Protein AF-A0A939R278-F1 (afdb_monomer_lite)

Structure (mmCIF, N/CA/C/O backbone):
data_AF-A0A939R278-F1
#
_entry.id   AF-A0A939R278-F1
#
loop_
_atom_site.group_PDB
_atom_site.id
_atom_site.type_symbol
_atom_site.label_atom_id
_atom_site.label_alt_id
_atom_site.label_comp_id
_atom_site.label_asym_id
_atom_site.label_entity_id
_atom_site.label_seq_id
_atom_site.pdbx_PDB_ins_code
_atom_site.Cartn_x
_atom_site.Cartn_y
_atom_site.Cartn_z
_atom_site.occupancy
_atom_site.B_iso_or_equiv
_atom_site.auth_seq_id
_atom_site.auth_comp_id
_atom_site.auth_asym_id
_atom_site.auth_atom_id
_atom_site.pdbx_PDB_model_num
ATOM 1 N N . MET A 1 1 ? -9.826 -18.294 1.052 1.00 49.34 1 MET A N 1
ATOM 2 C CA . MET A 1 1 ? -9.417 -17.898 -0.315 1.00 49.34 1 MET A CA 1
ATOM 3 C C . MET A 1 1 ? -8.114 -17.103 -0.226 1.00 49.34 1 MET A C 1
ATOM 5 O O . MET A 1 1 ? -8.048 -16.206 0.603 1.00 49.34 1 MET A O 1
ATOM 9 N N . ARG A 1 2 ? -7.055 -17.441 -0.982 1.00 70.56 2 ARG A N 1
ATOM 10 C CA . ARG A 1 2 ? -5.820 -16.625 -1.039 1.00 70.56 2 ARG A CA 1
ATOM 11 C C . ARG A 1 2 ? -5.906 -15.708 -2.262 1.00 70.56 2 ARG A C 1
ATOM 13 O O . ARG A 1 2 ? -5.575 -16.158 -3.354 1.00 70.56 2 ARG A O 1
ATOM 20 N N . PHE A 1 3 ? -6.350 -14.461 -2.077 1.00 82.69 3 PHE A N 1
ATOM 21 C CA . PHE A 1 3 ? -6.513 -13.468 -3.158 1.00 82.69 3 PHE A CA 1
ATOM 22 C C . PHE A 1 3 ? -5.278 -13.376 -4.068 1.00 82.69 3 PHE A C 1
ATOM 24 O O . PHE A 1 3 ? -5.392 -13.378 -5.288 1.00 82.69 3 PHE A O 1
ATOM 31 N N . PHE A 1 4 ? -4.086 -13.420 -3.474 1.00 93.31 4 PHE A N 1
ATOM 32 C CA . PHE A 1 4 ? -2.814 -13.250 -4.179 1.00 93.31 4 PHE A CA 1
ATOM 33 C C . PHE A 1 4 ? -2.044 -14.561 -4.393 1.00 93.31 4 PHE A C 1
ATOM 35 O O . PHE A 1 4 ? -0.817 -14.568 -4.446 1.00 93.31 4 PHE A O 1
ATOM 42 N N . GLY A 1 5 ? -2.742 -15.697 -4.523 1.00 91.06 5 GLY A N 1
ATOM 43 C CA . GLY A 1 5 ? -2.107 -17.015 -4.696 1.00 91.06 5 GLY A CA 1
ATOM 44 C C . GLY A 1 5 ? -1.190 -17.130 -5.924 1.00 91.06 5 GLY A C 1
ATOM 45 O O . GLY A 1 5 ? -0.279 -17.958 -5.931 1.00 91.06 5 GLY A O 1
ATOM 46 N N . LYS A 1 6 ? -1.396 -16.277 -6.935 1.00 92.19 6 LYS A N 1
ATOM 47 C CA . LYS A 1 6 ? -0.576 -16.219 -8.153 1.00 92.19 6 LYS A CA 1
ATOM 48 C C . LYS A 1 6 ? 0.697 -15.383 -8.016 1.00 92.19 6 LYS A C 1
ATOM 50 O O . LYS A 1 6 ? 1.566 -15.530 -8.861 1.00 92.19 6 LYS A O 1
ATOM 55 N N . TYR A 1 7 ? 0.860 -14.593 -6.949 1.00 94.38 7 TYR A N 1
ATOM 56 C CA . TYR A 1 7 ? 1.980 -13.649 -6.804 1.00 94.38 7 TYR A CA 1
ATOM 57 C C . TYR A 1 7 ? 3.355 -14.281 -7.073 1.00 94.38 7 TYR A C 1
ATOM 59 O O . TYR A 1 7 ? 4.169 -13.706 -7.782 1.00 94.38 7 TYR A O 1
ATOM 67 N N . ARG A 1 8 ? 3.597 -15.514 -6.603 1.00 93.50 8 ARG A N 1
ATOM 68 C CA . ARG A 1 8 ? 4.877 -16.214 -6.834 1.00 93.50 8 ARG A CA 1
ATOM 69 C C . ARG A 1 8 ? 5.247 -16.384 -8.315 1.00 93.50 8 ARG A C 1
ATOM 71 O O . ARG A 1 8 ? 6.424 -16.492 -8.623 1.00 93.50 8 ARG A O 1
ATOM 78 N N . PHE A 1 9 ? 4.252 -16.443 -9.197 1.00 95.56 9 PHE A N 1
ATOM 79 C CA . PHE A 1 9 ? 4.417 -16.595 -10.644 1.00 95.56 9 PHE A CA 1
ATOM 80 C C . PHE A 1 9 ? 4.418 -15.252 -11.386 1.00 95.56 9 PHE A C 1
ATOM 82 O O . PHE A 1 9 ? 4.722 -15.203 -12.574 1.00 95.56 9 PHE A O 1
ATOM 89 N N . GLU A 1 10 ? 4.063 -14.175 -10.688 1.00 95.88 10 GLU A N 1
ATOM 90 C CA . GLU A 1 10 ? 3.908 -12.819 -11.224 1.00 95.88 10 GLU A CA 1
ATOM 91 C C . GLU A 1 10 ? 4.998 -11.865 -10.721 1.00 95.88 10 GLU A C 1
ATOM 93 O O . GLU A 1 10 ? 5.035 -10.700 -11.106 1.00 95.88 10 GLU A O 1
ATOM 98 N N . LYS A 1 11 ? 5.901 -12.372 -9.876 1.00 94.81 11 LYS A N 1
ATOM 99 C CA . LYS A 1 11 ? 6.999 -11.623 -9.272 1.00 94.81 11 LYS A CA 1
ATOM 100 C C . LYS A 1 11 ? 7.871 -10.960 -10.343 1.00 94.81 11 LYS A C 1
ATOM 102 O O . LYS A 1 11 ? 8.358 -11.643 -11.244 1.00 94.81 11 LYS A O 1
ATOM 107 N N . ASN A 1 12 ? 8.108 -9.660 -10.194 1.00 96.00 12 ASN A N 1
ATOM 108 C CA . ASN A 1 12 ? 8.889 -8.795 -11.081 1.00 96.00 12 ASN A CA 1
ATOM 109 C C . ASN A 1 12 ? 8.351 -8.692 -12.524 1.00 96.00 12 ASN A C 1
ATOM 111 O O . ASN A 1 12 ? 9.122 -8.406 -13.439 1.00 96.00 12 ASN A O 1
ATOM 115 N N . ARG A 1 13 ? 7.057 -8.959 -12.761 1.00 97.06 13 ARG A N 1
ATOM 116 C CA . ARG A 1 13 ? 6.444 -8.900 -14.111 1.00 97.06 13 ARG A CA 1
ATOM 117 C C . ARG A 1 13 ? 5.553 -7.681 -14.331 1.00 97.06 13 ARG A C 1
ATOM 119 O O . ARG A 1 1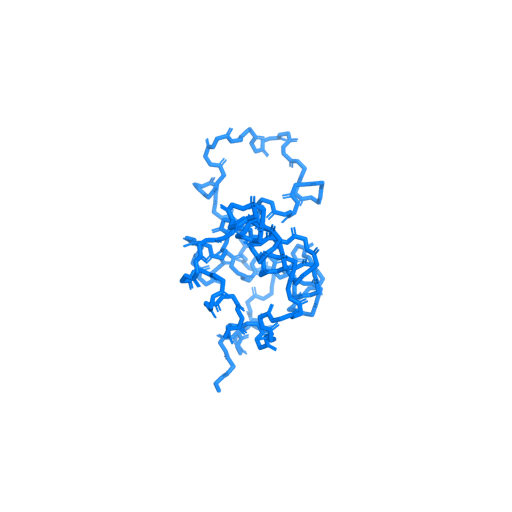3 ? 5.070 -7.482 -15.441 1.00 97.06 13 ARG A O 1
ATOM 126 N N . HIS A 1 14 ? 5.311 -6.903 -13.281 1.00 97.62 14 HIS A N 1
ATOM 127 C CA . HIS A 1 14 ? 4.355 -5.803 -13.285 1.00 97.62 14 HIS A CA 1
ATOM 128 C C . HIS A 1 14 ? 5.007 -4.525 -12.775 1.00 97.62 14 HIS A C 1
ATOM 130 O O . HIS A 1 14 ? 5.928 -4.560 -11.962 1.00 97.62 14 HIS A O 1
ATOM 136 N N . HIS A 1 15 ? 4.467 -3.399 -13.221 1.00 97.12 15 HIS A N 1
ATOM 137 C CA . HIS A 1 15 ? 4.787 -2.073 -12.711 1.00 97.12 15 HIS A CA 1
ATOM 138 C C . HIS A 1 15 ? 3.501 -1.416 -12.216 1.00 97.12 15 HIS A C 1
ATOM 140 O O . HIS A 1 15 ? 2.411 -1.773 -12.667 1.00 97.12 15 HIS A O 1
ATOM 146 N N . ILE A 1 16 ? 3.634 -0.465 -11.291 1.00 98.00 16 ILE A N 1
ATOM 147 C CA . ILE A 1 16 ? 2.507 0.368 -10.872 1.00 98.00 16 ILE A CA 1
ATOM 148 C C . ILE A 1 16 ? 2.021 1.144 -12.092 1.00 98.00 16 ILE A C 1
ATOM 150 O O . ILE A 1 16 ? 2.816 1.821 -12.746 1.00 98.00 16 ILE A O 1
ATOM 154 N N . ASN A 1 17 ? 0.731 1.040 -12.405 1.00 97.94 17 ASN A N 1
ATOM 155 C CA . ASN A 1 17 ? 0.121 1.812 -13.471 1.00 97.94 17 ASN A CA 1
ATOM 156 C C . ASN A 1 17 ? 0.266 3.316 -13.162 1.00 97.94 17 ASN A C 1
ATOM 158 O O . ASN A 1 17 ? -0.280 3.769 -12.150 1.00 97.94 17 ASN A O 1
ATOM 162 N N . PRO A 1 18 ? 0.934 4.100 -14.032 1.00 97.06 18 PRO A N 1
ATOM 163 C CA . PRO A 1 18 ? 1.120 5.539 -13.849 1.00 97.06 18 PRO A CA 1
ATOM 164 C C . PRO A 1 18 ? -0.167 6.314 -13.559 1.00 97.06 18 PRO A C 1
ATOM 166 O O . PRO A 1 18 ? -0.154 7.269 -12.792 1.00 97.06 18 PRO A O 1
ATOM 169 N N . ALA A 1 19 ? -1.301 5.873 -14.115 1.00 97.50 19 ALA A N 1
ATOM 170 C CA . ALA A 1 19 ? -2.592 6.525 -13.913 1.00 97.50 19 ALA A CA 1
ATOM 171 C C . ALA A 1 19 ? -3.079 6.494 -12.451 1.00 97.50 19 ALA A C 1
ATOM 173 O O . ALA A 1 19 ? -3.948 7.282 -12.085 1.00 97.50 19 ALA A O 1
ATOM 174 N N . LEU A 1 20 ? -2.531 5.612 -11.604 1.00 97.94 20 LEU A N 1
ATOM 175 C CA . LEU A 1 20 ? -2.810 5.607 -10.163 1.00 97.94 20 LEU A CA 1
ATOM 176 C C . LEU A 1 20 ? -2.212 6.816 -9.431 1.00 97.94 20 LEU A C 1
ATOM 178 O O . LEU A 1 20 ? -2.617 7.103 -8.308 1.00 97.94 20 LEU A O 1
ATOM 182 N N . LEU A 1 21 ? -1.243 7.483 -10.053 1.00 97.25 21 LEU A N 1
ATOM 183 C CA . LEU A 1 21 ? -0.449 8.578 -9.506 1.00 97.25 21 LEU A CA 1
ATOM 184 C C . LEU A 1 21 ? -0.442 9.755 -10.494 1.00 97.25 21 LEU A C 1
ATOM 186 O O . LEU A 1 21 ? 0.582 10.405 -10.675 1.00 97.25 21 LEU A O 1
ATOM 190 N N . TRP A 1 22 ? -1.566 9.990 -11.179 1.00 95.94 22 TRP A N 1
ATOM 191 C CA . TRP A 1 22 ? -1.684 10.968 -12.269 1.00 95.94 22 TRP A CA 1
ATOM 192 C C . TRP A 1 22 ? -1.336 12.403 -11.846 1.00 95.94 22 TRP A C 1
ATOM 194 O O . TRP A 1 22 ? -1.011 13.228 -12.695 1.00 95.94 22 TRP A O 1
ATOM 204 N N . GLU A 1 23 ? -1.405 12.699 -10.548 1.00 96.06 23 GLU A N 1
ATOM 205 C CA . GLU A 1 23 ? -1.041 13.986 -9.964 1.00 96.06 23 GLU A CA 1
ATOM 206 C C . GLU A 1 23 ? 0.467 14.154 -9.672 1.00 96.06 23 GLU A C 1
ATOM 208 O O . GLU A 1 23 ? 0.882 15.229 -9.239 1.00 96.06 23 GLU A O 1
ATOM 213 N N . TYR A 1 24 ? 1.289 13.122 -9.897 1.00 96.31 24 TYR A N 1
ATOM 214 C CA . TYR A 1 24 ? 2.722 13.120 -9.592 1.00 96.31 24 TYR A CA 1
ATOM 215 C C . TYR A 1 24 ? 3.595 13.079 -10.851 1.00 96.31 24 TYR A C 1
ATOM 217 O O . TYR A 1 24 ? 3.296 12.378 -11.817 1.00 96.31 24 TYR A O 1
ATOM 225 N N . ASP A 1 25 ? 4.735 13.771 -10.799 1.00 96.31 25 ASP A N 1
ATOM 226 C CA . ASP A 1 25 ? 5.816 13.592 -11.769 1.00 96.31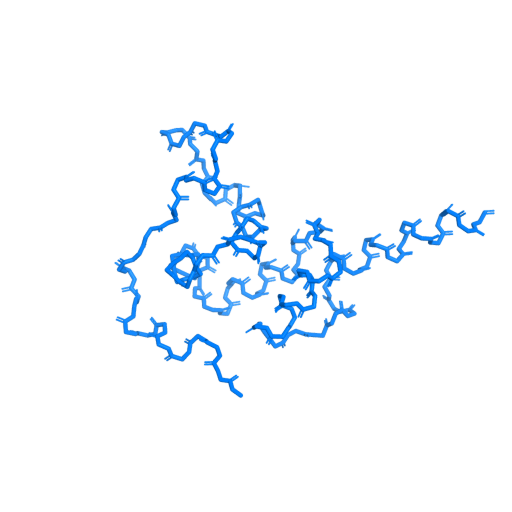 25 ASP A CA 1
ATOM 227 C C . ASP A 1 25 ? 6.586 12.300 -11.463 1.00 96.31 25 ASP A C 1
ATOM 229 O O . ASP A 1 25 ? 7.361 12.228 -10.508 1.00 96.31 25 ASP A O 1
ATOM 233 N N . LEU A 1 26 ? 6.361 11.266 -12.275 1.00 95.25 26 LEU A N 1
ATOM 234 C CA . LEU A 1 26 ? 6.951 9.944 -12.072 1.00 95.25 26 LEU A CA 1
ATOM 235 C C . LEU A 1 26 ? 8.428 9.848 -12.461 1.00 95.25 26 LEU A C 1
ATOM 237 O O . LEU A 1 26 ? 9.062 8.858 -12.098 1.00 95.25 26 LEU A O 1
ATOM 241 N N . GLU A 1 27 ? 8.992 10.846 -13.148 1.00 95.31 27 GLU A N 1
ATOM 242 C CA . GLU A 1 27 ? 10.433 10.8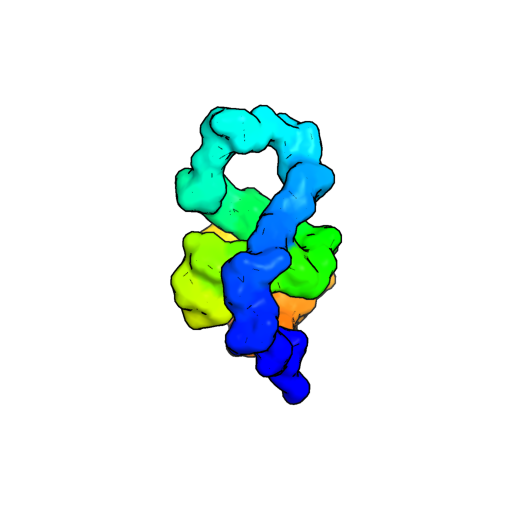72 -13.432 1.00 95.31 27 GLU A CA 1
ATOM 243 C C . GLU A 1 27 ? 11.245 11.114 -12.154 1.00 95.31 27 GLU A C 1
ATOM 245 O O . GLU A 1 27 ? 12.335 10.565 -11.986 1.00 95.31 27 GLU A O 1
ATOM 250 N N . THR A 1 28 ? 10.686 11.895 -11.227 1.00 95.94 28 THR A N 1
ATOM 251 C CA . THR A 1 28 ? 11.323 12.271 -9.958 1.00 95.94 28 THR A CA 1
ATOM 252 C C . THR A 1 28 ? 10.663 11.634 -8.729 1.00 95.94 28 THR A C 1
ATOM 254 O O . THR A 1 28 ? 11.108 11.847 -7.599 1.00 95.94 28 THR A O 1
ATOM 257 N N . PHE A 1 29 ? 9.622 10.818 -8.924 1.00 97.06 29 PHE A N 1
ATOM 258 C CA . PHE A 1 29 ? 8.845 10.224 -7.839 1.00 97.06 29 PHE A CA 1
ATOM 259 C C . PHE A 1 29 ? 9.618 9.147 -7.066 1.00 97.06 29 PHE A C 1
ATOM 261 O O . PHE A 1 29 ? 9.962 8.083 -7.586 1.00 97.06 29 PHE A O 1
ATOM 268 N N . ASP A 1 30 ? 9.805 9.374 -5.766 1.00 97.69 30 ASP A N 1
ATOM 269 C CA . ASP A 1 30 ? 10.366 8.376 -4.860 1.00 97.69 30 ASP A CA 1
ATOM 270 C C . ASP A 1 30 ? 9.268 7.431 -4.342 1.00 97.69 30 ASP A C 1
ATOM 272 O O . ASP A 1 30 ? 8.517 7.741 -3.409 1.00 97.69 30 ASP A O 1
ATOM 276 N N . PHE A 1 31 ? 9.207 6.235 -4.932 1.00 97.25 31 PHE A N 1
ATOM 277 C CA . PHE A 1 31 ? 8.267 5.176 -4.553 1.00 97.25 31 PHE A CA 1
ATOM 278 C C . PHE A 1 31 ? 8.452 4.658 -3.119 1.00 97.25 31 PHE A C 1
ATOM 280 O O . PHE A 1 31 ? 7.504 4.102 -2.557 1.00 97.25 31 PHE A O 1
ATOM 287 N N . GLN A 1 32 ? 9.637 4.792 -2.519 1.00 97.31 32 GLN A N 1
ATOM 288 C CA . GLN A 1 32 ? 9.880 4.356 -1.142 1.00 97.31 32 GLN A CA 1
ATOM 289 C C . GLN A 1 32 ? 9.452 5.429 -0.145 1.00 97.31 32 GLN A C 1
ATOM 291 O O . GLN A 1 32 ? 8.714 5.117 0.795 1.00 97.31 32 GLN A O 1
ATOM 296 N N . ALA A 1 33 ? 9.843 6.685 -0.376 1.00 96.94 33 ALA A N 1
ATOM 297 C CA . ALA A 1 33 ? 9.408 7.810 0.452 1.00 96.94 33 ALA A CA 1
ATOM 298 C C . ALA A 1 33 ? 7.882 8.002 0.392 1.00 96.94 33 ALA A C 1
ATOM 300 O O . ALA A 1 33 ? 7.247 8.302 1.403 1.00 96.94 33 ALA A O 1
ATOM 301 N N . SER A 1 34 ? 7.281 7.735 -0.770 1.00 96.88 34 SER A N 1
ATOM 302 C CA . SER A 1 34 ? 5.846 7.906 -1.025 1.00 96.88 34 SER A CA 1
ATOM 303 C C . SER A 1 34 ? 5.043 6.604 -0.909 1.00 96.88 34 SER A C 1
ATOM 305 O O . SER A 1 34 ? 3.921 6.506 -1.402 1.00 96.88 34 SER A O 1
ATOM 307 N N . ARG A 1 35 ? 5.568 5.567 -0.243 1.00 97.38 35 ARG A N 1
ATOM 308 C CA . ARG A 1 35 ? 4.923 4.238 -0.222 1.00 97.38 35 ARG A CA 1
ATOM 309 C C . ARG A 1 35 ? 3.497 4.214 0.331 1.00 97.38 35 ARG A C 1
ATOM 311 O O . ARG A 1 35 ? 2.704 3.378 -0.097 1.00 97.38 35 ARG A O 1
ATOM 318 N N . ARG A 1 36 ? 3.155 5.126 1.251 1.00 97.94 36 ARG A N 1
ATOM 319 C CA . ARG A 1 36 ? 1.793 5.242 1.800 1.00 97.94 36 ARG A CA 1
ATOM 320 C C . ARG A 1 36 ? 0.784 5.578 0.703 1.00 97.94 36 ARG A C 1
ATOM 322 O O . ARG A 1 36 ? -0.206 4.864 0.578 1.00 97.94 36 ARG A O 1
ATOM 329 N N . ILE A 1 37 ? 1.055 6.607 -0.108 1.00 97.69 37 ILE A N 1
ATOM 330 C CA . ILE A 1 37 ? 0.135 7.013 -1.181 1.00 97.69 37 ILE A CA 1
ATOM 331 C C . ILE A 1 37 ? 0.044 5.932 -2.258 1.00 97.69 37 ILE A C 1
ATOM 333 O O . ILE A 1 37 ? -1.052 5.606 -2.705 1.00 97.69 37 ILE A O 1
ATOM 337 N N . VAL A 1 38 ? 1.164 5.287 -2.606 1.00 98.19 38 VAL A N 1
ATOM 338 C CA . VAL A 1 38 ? 1.156 4.157 -3.549 1.00 98.19 38 VAL A CA 1
ATOM 339 C C . VAL A 1 38 ? 0.249 3.038 -3.031 1.00 98.19 38 VAL A C 1
ATOM 341 O O . VAL A 1 38 ? -0.593 2.534 -3.772 1.00 98.19 38 VAL A O 1
ATOM 344 N N . ALA A 1 39 ? 0.370 2.674 -1.752 1.00 98.38 39 ALA A N 1
ATOM 345 C CA . ALA A 1 39 ? -0.475 1.652 -1.144 1.00 98.38 39 ALA A CA 1
ATOM 346 C C . ALA A 1 39 ? -1.958 2.047 -1.139 1.00 98.38 39 ALA A C 1
ATOM 348 O O . ALA A 1 39 ? -2.793 1.236 -1.533 1.00 98.38 39 ALA A O 1
ATOM 349 N N . GLU A 1 40 ? -2.284 3.279 -0.741 1.00 98.31 40 GLU A N 1
ATOM 350 C CA . GLU A 1 40 ? -3.657 3.802 -0.748 1.00 98.31 40 GLU A CA 1
ATOM 351 C C . GLU A 1 40 ? -4.274 3.718 -2.150 1.00 98.31 40 GLU A C 1
ATOM 353 O O . GLU A 1 40 ? -5.356 3.153 -2.305 1.00 98.31 40 GLU A O 1
ATOM 358 N N . ARG A 1 41 ? -3.553 4.154 -3.190 1.00 98.19 41 ARG A N 1
ATOM 359 C CA . ARG A 1 41 ? -4.030 4.103 -4.582 1.00 98.19 41 ARG A CA 1
ATOM 360 C C . ARG A 1 41 ? -4.227 2.676 -5.088 1.00 98.19 41 ARG A C 1
ATOM 362 O O . ARG A 1 41 ? -5.261 2.372 -5.683 1.00 98.19 41 ARG A O 1
ATOM 369 N N . VAL A 1 42 ? -3.283 1.777 -4.806 1.00 98.44 42 VAL A N 1
ATOM 370 C CA . VAL A 1 42 ? -3.397 0.352 -5.166 1.00 98.44 42 VAL A CA 1
ATOM 371 C C . VAL A 1 42 ? -4.609 -0.295 -4.494 1.00 98.44 42 VAL A C 1
ATOM 373 O O . VAL A 1 42 ? -5.321 -1.076 -5.126 1.00 98.44 42 VAL A O 1
ATOM 376 N N . ILE A 1 43 ? -4.871 0.043 -3.231 1.00 98.25 43 ILE A N 1
ATOM 377 C CA . ILE A 1 43 ? -6.009 -0.492 -2.479 1.00 98.25 43 ILE A CA 1
ATOM 378 C C . ILE A 1 43 ? -7.337 0.056 -3.009 1.00 98.25 43 ILE A C 1
ATOM 380 O O . ILE A 1 43 ? -8.279 -0.718 -3.165 1.00 98.25 43 ILE A O 1
ATOM 384 N N . GLN A 1 44 ? -7.405 1.361 -3.281 1.00 97.75 44 GLN A N 1
ATOM 385 C CA . GLN A 1 44 ? -8.630 2.047 -3.698 1.00 97.75 44 GLN A CA 1
ATOM 386 C C . GLN A 1 44 ? -9.058 1.678 -5.124 1.00 97.75 44 GLN A C 1
ATOM 388 O O . GLN A 1 44 ? -10.242 1.463 -5.378 1.00 97.75 44 GLN A O 1
ATOM 393 N N . ILE A 1 45 ? -8.108 1.648 -6.065 1.00 97.31 45 ILE A N 1
ATOM 394 C CA . ILE A 1 45 ? -8.411 1.604 -7.507 1.00 97.31 45 ILE A CA 1
ATOM 395 C C . ILE A 1 45 ? -7.442 0.730 -8.325 1.00 97.31 45 ILE A C 1
ATOM 397 O O . ILE A 1 45 ? -7.559 0.657 -9.550 1.00 97.31 45 ILE A O 1
ATOM 401 N N . GLY A 1 46 ? -6.491 0.050 -7.680 1.00 97.62 46 GLY A N 1
ATOM 402 C CA . GLY A 1 46 ? -5.498 -0.782 -8.359 1.00 97.62 46 GLY A CA 1
ATOM 403 C C . GLY A 1 46 ? -6.067 -2.080 -8.937 1.00 97.62 46 GLY A C 1
ATOM 404 O O . GLY A 1 46 ? -6.952 -2.725 -8.368 1.00 97.62 46 GLY A O 1
ATOM 405 N N . ARG A 1 47 ? -5.501 -2.514 -10.066 1.00 97.00 47 ARG A N 1
ATOM 406 C CA . ARG A 1 47 ? -5.723 -3.848 -10.639 1.00 97.00 47 ARG A CA 1
ATOM 407 C C . ARG A 1 47 ? -4.798 -4.862 -9.977 1.00 97.00 47 ARG A C 1
ATOM 409 O O . ARG A 1 47 ? -3.843 -4.521 -9.287 1.00 97.00 47 ARG A O 1
ATOM 416 N N . LEU A 1 48 ? -5.033 -6.145 -10.240 1.00 96.44 48 LEU A N 1
ATOM 417 C CA . LEU A 1 48 ? -4.222 -7.221 -9.665 1.00 96.44 48 LEU A CA 1
ATOM 418 C C . LEU A 1 48 ? -2.718 -7.097 -10.002 1.00 96.44 48 LEU A C 1
ATOM 420 O O . LEU A 1 48 ? -1.883 -7.440 -9.170 1.00 96.44 48 LEU A O 1
ATOM 424 N N . SER A 1 49 ? -2.376 -6.569 -11.181 1.00 97.62 49 SER A N 1
ATOM 425 C CA . SER A 1 49 ? -0.995 -6.252 -11.574 1.00 97.62 49 SER A CA 1
ATOM 426 C C . SER A 1 49 ? -0.354 -5.199 -10.668 1.00 97.62 49 SER A C 1
ATOM 428 O O . SER A 1 49 ? 0.792 -5.367 -10.261 1.00 97.62 49 SER A O 1
ATOM 430 N N . ASP A 1 50 ? -1.101 -4.158 -10.291 1.00 98.50 50 ASP A N 1
ATOM 431 C CA . ASP A 1 50 ? -0.618 -3.089 -9.409 1.00 98.50 50 ASP A CA 1
ATOM 432 C C . ASP A 1 50 ? -0.351 -3.620 -7.997 1.00 98.50 50 ASP A C 1
ATOM 434 O O . ASP A 1 50 ? 0.648 -3.275 -7.371 1.00 98.50 50 ASP A O 1
ATOM 438 N N . TRP A 1 51 ? -1.196 -4.538 -7.519 1.00 98.19 51 TRP A N 1
ATOM 439 C CA . TRP A 1 51 ? -0.961 -5.252 -6.264 1.00 98.19 51 TRP A CA 1
ATOM 440 C C . TRP A 1 51 ? 0.328 -6.077 -6.300 1.00 98.19 51 TRP A C 1
ATOM 442 O O . TRP A 1 51 ? 1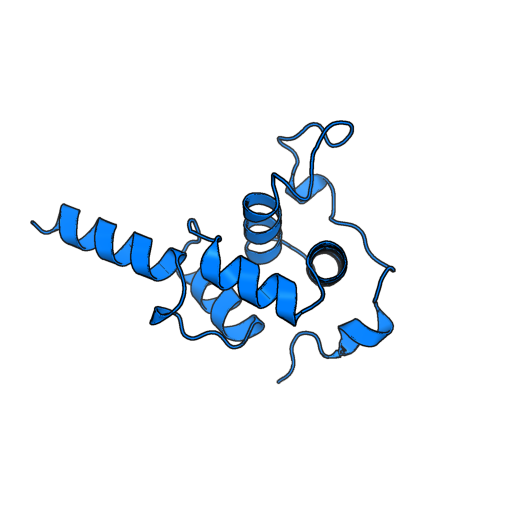.098 -6.048 -5.341 1.00 98.19 51 TRP A O 1
ATOM 452 N N . PHE A 1 52 ? 0.593 -6.797 -7.394 1.00 98.25 52 PHE A N 1
ATOM 453 C CA . PHE A 1 52 ? 1.835 -7.560 -7.535 1.00 98.25 52 PHE A CA 1
ATOM 454 C C . PHE A 1 52 ? 3.064 -6.654 -7.608 1.00 98.25 52 PHE A C 1
ATOM 456 O O . PHE A 1 52 ? 4.027 -6.908 -6.888 1.00 98.25 52 PHE A O 1
ATOM 463 N N . ALA A 1 53 ? 2.994 -5.561 -8.370 1.00 98.38 53 ALA A N 1
ATOM 464 C CA . ALA A 1 53 ? 4.058 -4.564 -8.421 1.00 98.38 53 ALA A CA 1
ATOM 465 C C . ALA A 1 53 ? 4.326 -3.942 -7.038 1.00 98.38 53 ALA A C 1
ATOM 467 O O . ALA A 1 53 ? 5.475 -3.820 -6.617 1.00 98.38 53 ALA A O 1
ATOM 468 N N . ALA A 1 54 ? 3.277 -3.614 -6.279 1.00 98.44 54 ALA A N 1
ATOM 469 C CA . ALA A 1 54 ? 3.422 -3.089 -4.924 1.00 98.44 54 ALA A CA 1
ATOM 470 C C . ALA A 1 54 ? 4.043 -4.117 -3.964 1.00 98.44 54 ALA A C 1
ATOM 472 O O . ALA A 1 54 ? 4.844 -3.764 -3.098 1.00 98.44 54 ALA A O 1
ATOM 473 N N . PHE A 1 55 ? 3.719 -5.403 -4.111 1.00 98.38 55 PHE A N 1
ATOM 474 C CA . PHE A 1 55 ? 4.395 -6.448 -3.344 1.00 98.38 55 PHE A CA 1
ATOM 475 C C . PHE A 1 55 ? 5.881 -6.523 -3.684 1.00 98.38 55 PHE A C 1
ATOM 477 O O . PHE A 1 55 ? 6.689 -6.630 -2.764 1.00 98.38 55 PHE A O 1
ATOM 484 N N . ASP A 1 56 ? 6.254 -6.423 -4.957 1.00 98.19 56 ASP A N 1
ATOM 485 C CA . ASP A 1 56 ? 7.662 -6.419 -5.357 1.00 98.19 56 ASP A CA 1
ATOM 486 C C . ASP A 1 56 ? 8.412 -5.214 -4.760 1.00 98.19 56 ASP A C 1
ATOM 488 O O . ASP A 1 56 ? 9.494 -5.384 -4.195 1.00 98.19 56 ASP A O 1
ATOM 492 N N . LEU A 1 57 ? 7.797 -4.025 -4.774 1.00 97.94 57 LEU A N 1
ATOM 493 C CA . LEU A 1 57 ? 8.377 -2.791 -4.229 1.00 97.94 57 LEU A CA 1
ATOM 494 C C . LEU A 1 57 ? 8.572 -2.811 -2.707 1.00 97.94 57 LEU A C 1
ATOM 496 O O . LEU A 1 57 ? 9.509 -2.193 -2.196 1.00 97.94 57 LEU A O 1
ATOM 500 N N . TYR A 1 58 ? 7.686 -3.486 -1.971 1.00 98.12 58 TYR A N 1
ATOM 501 C CA . TYR A 1 58 ? 7.571 -3.314 -0.519 1.00 98.12 58 TYR A CA 1
ATOM 502 C C . TYR A 1 58 ? 7.806 -4.601 0.278 1.00 98.12 58 TYR A C 1
ATOM 504 O O . TYR A 1 58 ? 7.230 -4.788 1.348 1.00 98.12 58 TYR A O 1
ATOM 512 N N . GLY A 1 59 ? 8.682 -5.490 -0.201 1.00 96.38 59 GLY A N 1
ATOM 513 C CA . GLY A 1 59 ? 9.136 -6.656 0.574 1.00 96.38 59 GLY A CA 1
ATOM 514 C C . GLY A 1 59 ? 8.167 -7.844 0.544 1.00 96.38 59 GLY A C 1
ATOM 515 O O . GLY A 1 59 ? 7.985 -8.557 1.537 1.00 96.38 59 GLY A O 1
ATOM 516 N N . GLY A 1 60 ? 7.524 -8.055 -0.601 1.00 97.50 60 GLY A N 1
ATOM 517 C CA . GLY A 1 60 ? 6.520 -9.083 -0.839 1.00 97.50 60 GLY A CA 1
ATOM 518 C C . GLY A 1 60 ? 5.202 -8.831 -0.111 1.00 97.50 60 GLY A C 1
ATOM 519 O O . GLY A 1 60 ? 4.991 -7.803 0.528 1.00 97.50 60 GLY A O 1
ATOM 520 N N . ILE A 1 61 ? 4.315 -9.831 -0.147 1.00 97.12 61 ILE A N 1
ATOM 521 C CA . ILE A 1 61 ? 3.006 -9.770 0.528 1.00 97.12 61 ILE A CA 1
ATOM 522 C C . ILE A 1 61 ? 3.163 -9.434 2.018 1.00 97.12 61 ILE A C 1
ATOM 524 O O . ILE A 1 61 ? 2.369 -8.677 2.566 1.00 97.12 61 ILE A O 1
ATOM 528 N N . SER A 1 62 ? 4.178 -9.994 2.686 1.00 97.00 62 SER A N 1
ATOM 529 C CA . SER A 1 62 ? 4.410 -9.764 4.118 1.00 97.00 62 SER A CA 1
ATOM 530 C C . SER A 1 62 ? 4.817 -8.318 4.410 1.00 97.00 62 SER A C 1
ATOM 532 O O . SER A 1 62 ? 4.239 -7.686 5.297 1.00 97.00 62 SER A O 1
ATOM 534 N N . GLY A 1 63 ? 5.774 -7.781 3.645 1.00 98.12 63 GLY A N 1
ATOM 535 C CA . GLY A 1 63 ? 6.236 -6.407 3.811 1.00 98.12 63 GLY A CA 1
ATOM 536 C C . GLY A 1 63 ? 5.144 -5.392 3.473 1.00 98.12 63 GLY A C 1
ATOM 537 O O . GLY A 1 63 ? 4.843 -4.537 4.309 1.00 98.12 63 GLY A O 1
ATOM 538 N N . PHE A 1 64 ? 4.443 -5.577 2.347 1.00 98.38 64 PHE A N 1
ATOM 539 C CA . PHE A 1 64 ? 3.298 -4.742 1.982 1.00 98.38 64 PHE A CA 1
ATOM 540 C C . PHE A 1 64 ? 2.214 -4.780 3.054 1.00 98.38 64 PHE A C 1
ATOM 542 O O . PHE A 1 64 ? 1.740 -3.741 3.496 1.00 98.38 64 PHE A O 1
ATOM 549 N N . ARG A 1 65 ? 1.852 -5.974 3.540 1.00 98.25 65 ARG A N 1
ATOM 550 C CA . ARG A 1 65 ? 0.847 -6.131 4.596 1.00 98.25 65 ARG A CA 1
ATOM 551 C C . ARG A 1 65 ? 1.231 -5.396 5.876 1.00 98.25 65 ARG A C 1
ATOM 553 O O . ARG A 1 65 ? 0.365 -4.789 6.506 1.00 98.25 65 ARG A O 1
ATOM 560 N N . LYS A 1 66 ? 2.496 -5.489 6.296 1.00 98.38 66 LYS A N 1
ATOM 561 C CA . LYS A 1 66 ? 2.991 -4.797 7.492 1.00 98.38 66 LYS A CA 1
ATOM 562 C C . LYS A 1 66 ? 2.915 -3.282 7.307 1.00 98.38 66 LYS A C 1
ATOM 564 O O . LYS A 1 66 ? 2.382 -2.610 8.185 1.00 98.38 66 LYS A O 1
ATOM 569 N N . MET A 1 67 ? 3.401 -2.782 6.174 1.00 98.12 67 MET A N 1
ATOM 570 C CA . MET A 1 67 ? 3.377 -1.361 5.828 1.00 98.12 67 MET A CA 1
ATOM 571 C C . MET A 1 67 ? 1.935 -0.838 5.748 1.00 98.12 67 MET A C 1
ATOM 573 O O . MET A 1 67 ? 1.585 0.071 6.494 1.00 98.12 67 MET A O 1
ATOM 577 N N . ALA A 1 68 ? 1.059 -1.493 4.978 1.00 98.12 68 ALA A N 1
ATOM 578 C CA . ALA A 1 68 ? -0.342 -1.102 4.825 1.00 98.12 68 ALA A CA 1
ATOM 579 C C . ALA A 1 68 ? -1.072 -1.035 6.175 1.00 98.12 68 ALA A C 1
ATOM 581 O O . ALA A 1 68 ? -1.757 -0.065 6.477 1.00 98.12 68 ALA A O 1
ATOM 582 N N . LYS A 1 69 ? -0.855 -2.022 7.053 1.00 98.38 69 LYS A N 1
ATOM 583 C CA . LYS A 1 69 ? -1.413 -2.017 8.413 1.00 98.38 69 LYS A CA 1
ATOM 584 C C . LYS A 1 69 ? -0.970 -0.794 9.236 1.00 98.38 69 LYS A C 1
ATOM 586 O O . LYS A 1 69 ? -1.763 -0.290 10.035 1.00 98.38 69 LYS A O 1
ATOM 591 N N . MET A 1 70 ? 0.298 -0.399 9.122 1.00 98.06 70 MET A N 1
ATOM 592 C CA . MET A 1 70 ? 0.940 0.595 9.990 1.00 98.06 70 MET A CA 1
ATOM 593 C C . MET A 1 70 ? 0.837 2.031 9.473 1.00 98.06 70 MET A C 1
ATOM 595 O O . MET A 1 70 ? 0.894 2.948 10.288 1.00 98.06 70 MET A O 1
ATOM 599 N N . GLU A 1 71 ? 0.715 2.226 8.162 1.00 97.88 71 GLU A N 1
ATOM 600 C CA . GLU A 1 71 ? 0.909 3.536 7.525 1.00 97.88 71 GLU A CA 1
ATOM 601 C C . GLU A 1 71 ? -0.312 4.043 6.774 1.00 97.88 71 GLU A C 1
ATOM 603 O O . GLU A 1 71 ? -0.527 5.249 6.766 1.00 97.88 71 GLU A O 1
ATOM 608 N N . VAL A 1 72 ? -1.126 3.159 6.190 1.00 97.75 72 VAL A N 1
ATOM 609 C CA . VAL A 1 72 ? -2.355 3.580 5.511 1.00 97.75 72 VAL A CA 1
ATOM 610 C C . VAL A 1 72 ? -3.325 4.124 6.549 1.00 97.75 72 VAL A C 1
ATOM 612 O O . VAL A 1 72 ? -3.672 3.439 7.523 1.00 97.75 72 VAL A O 1
ATOM 615 N N . GLU A 1 73 ? -3.754 5.364 6.343 1.00 94.75 73 GLU A N 1
ATOM 616 C CA . GLU A 1 73 ? -4.616 6.069 7.290 1.00 94.75 73 GLU A CA 1
ATOM 617 C C . GLU A 1 73 ? -5.866 6.676 6.661 1.00 94.75 73 GLU A C 1
ATOM 619 O O . GLU A 1 73 ? -6.852 6.846 7.379 1.00 94.75 73 GLU A O 1
ATOM 624 N N . ASP A 1 74 ? -5.871 6.889 5.343 1.00 91.56 74 ASP A N 1
ATOM 625 C CA . ASP A 1 74 ? -6.961 7.560 4.639 1.00 91.56 74 ASP A CA 1
ATOM 626 C C . ASP A 1 74 ? -7.631 6.646 3.599 1.00 91.56 74 ASP A C 1
ATOM 628 O O . ASP A 1 74 ? -7.357 6.679 2.400 1.00 91.56 74 ASP A O 1
ATOM 632 N N . LEU A 1 75 ? -8.505 5.765 4.087 1.00 97.25 75 LEU A N 1
ATOM 633 C CA . LEU A 1 75 ? -9.401 4.955 3.263 1.00 97.25 75 LEU A CA 1
ATOM 634 C C . LEU A 1 75 ? -10.842 5.190 3.709 1.00 97.25 75 LEU A C 1
ATOM 636 O O . LEU A 1 75 ? -11.10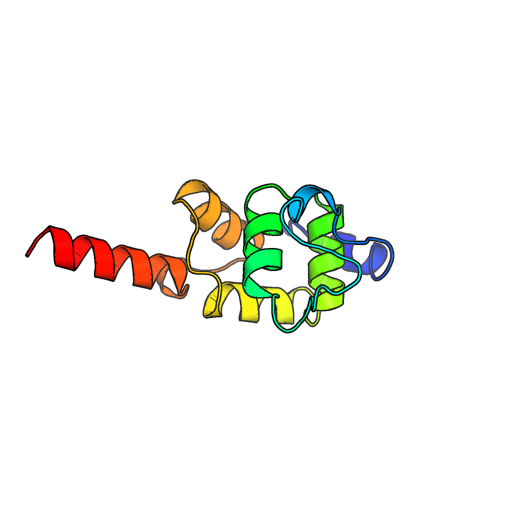9 5.347 4.900 1.00 97.25 75 LEU A O 1
ATOM 640 N N . ASP A 1 76 ? -11.799 5.143 2.787 1.00 96.44 76 ASP A N 1
ATOM 641 C CA . ASP A 1 76 ? -13.202 4.963 3.163 1.00 96.44 76 ASP A CA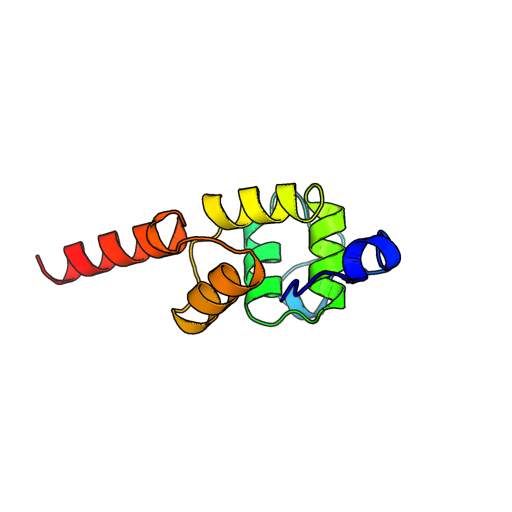 1
ATOM 642 C C . ASP A 1 76 ? -13.437 3.564 3.772 1.00 96.44 76 ASP A C 1
ATOM 644 O O . ASP A 1 76 ? -12.570 2.686 3.740 1.00 96.44 76 ASP A O 1
ATOM 648 N N . ASP A 1 77 ? -14.612 3.355 4.363 1.00 96.44 77 ASP A N 1
ATOM 649 C CA . ASP A 1 77 ? -14.905 2.113 5.087 1.00 96.44 77 ASP A CA 1
ATOM 650 C C . ASP A 1 77 ? -14.921 0.891 4.155 1.00 96.44 77 ASP A C 1
ATOM 652 O O . ASP A 1 77 ? -14.443 -0.179 4.529 1.00 96.44 77 ASP A O 1
ATOM 656 N N . ARG A 1 78 ? -15.366 1.063 2.902 1.00 97.44 78 ARG A N 1
ATOM 657 C CA . ARG A 1 78 ? -15.383 -0.010 1.897 1.00 97.44 78 ARG A CA 1
ATOM 658 C C . ARG A 1 78 ? -13.963 -0.455 1.546 1.00 97.44 78 ARG A C 1
ATOM 660 O O . ARG A 1 78 ? -13.685 -1.653 1.496 1.00 97.44 78 ARG A O 1
ATOM 667 N N . ASN A 1 79 ? -13.072 0.496 1.300 1.00 98.25 79 ASN A N 1
ATOM 668 C CA . ASN A 1 79 ? -11.682 0.240 0.948 1.00 98.25 79 ASN A CA 1
ATOM 669 C C . ASN A 1 79 ? -10.882 -0.297 2.142 1.00 98.25 79 ASN A C 1
ATOM 671 O O . ASN A 1 79 ? -10.043 -1.183 1.970 1.00 98.25 79 ASN A O 1
ATOM 675 N N . LEU A 1 80 ? -11.178 0.165 3.360 1.00 98.19 80 LEU A N 1
ATOM 676 C CA . LEU A 1 80 ? -10.617 -0.393 4.592 1.00 98.19 80 LEU A CA 1
ATOM 677 C C . LEU A 1 80 ? -11.030 -1.861 4.790 1.00 98.19 80 LEU A C 1
ATOM 679 O O . LEU A 1 80 ? -10.173 -2.706 5.074 1.00 98.19 80 LEU A O 1
ATOM 683 N N . ASP A 1 81 ? -12.312 -2.178 4.609 1.00 97.88 81 ASP A N 1
ATOM 684 C CA . ASP A 1 81 ? -12.822 -3.548 4.709 1.00 97.88 81 ASP A CA 1
ATOM 685 C C . ASP A 1 81 ? -12.197 -4.451 3.641 1.00 97.88 81 ASP A C 1
ATOM 687 O O . ASP A 1 81 ? -11.739 -5.558 3.946 1.00 97.88 81 ASP A O 1
ATOM 691 N N . PHE A 1 82 ? -12.093 -3.955 2.405 1.00 97.19 82 PHE A N 1
ATOM 692 C CA . PHE A 1 82 ? -11.419 -4.667 1.324 1.00 97.19 82 PHE A CA 1
ATOM 693 C C . PHE A 1 82 ? -9.943 -4.929 1.640 1.00 97.19 82 PHE A C 1
ATOM 695 O O . PHE A 1 82 ? -9.499 -6.075 1.543 1.00 97.19 82 PHE A O 1
ATOM 702 N N . MET A 1 83 ? -9.192 -3.914 2.083 1.00 97.56 83 MET A N 1
ATOM 703 C CA . MET A 1 83 ? -7.800 -4.071 2.514 1.00 97.56 83 MET A CA 1
ATOM 704 C C . MET A 1 83 ? -7.679 -5.149 3.598 1.00 97.56 83 MET A C 1
ATOM 706 O O . MET A 1 83 ? -6.805 -6.018 3.517 1.00 97.56 83 MET A O 1
ATOM 710 N N . CYS A 1 84 ? -8.558 -5.115 4.606 1.00 97.44 84 CYS A N 1
ATOM 711 C CA . CYS A 1 84 ? -8.548 -6.081 5.701 1.00 97.44 84 CYS A CA 1
ATOM 712 C C . CYS A 1 84 ? -8.817 -7.505 5.212 1.00 97.44 84 CYS A C 1
ATOM 714 O O . CYS A 1 84 ? -8.086 -8.427 5.583 1.00 97.44 84 CYS A O 1
ATOM 716 N N . LEU A 1 85 ? -9.804 -7.682 4.336 1.00 97.00 85 LEU A N 1
ATOM 717 C CA . LEU A 1 85 ? -10.129 -8.974 3.741 1.00 97.00 85 LEU A CA 1
ATOM 718 C C . LEU A 1 85 ? -8.981 -9.503 2.866 1.00 97.00 85 LEU A C 1
ATOM 720 O O . LEU A 1 85 ? -8.545 -10.644 3.034 1.00 97.00 85 LEU A O 1
ATOM 724 N N . ALA A 1 86 ? -8.465 -8.669 1.962 1.00 96.12 86 ALA A N 1
ATOM 725 C CA . ALA A 1 86 ? -7.437 -9.041 0.994 1.00 96.12 86 ALA A CA 1
ATOM 726 C C . ALA A 1 86 ? -6.107 -9.409 1.671 1.00 96.12 86 ALA A C 1
ATOM 728 O O . ALA A 1 86 ? -5.446 -10.375 1.276 1.00 96.12 86 ALA A O 1
ATOM 729 N N . LEU A 1 87 ? -5.728 -8.670 2.719 1.00 96.12 87 LEU A N 1
ATOM 730 C CA . LEU A 1 87 ? -4.475 -8.857 3.457 1.00 96.12 87 LEU A CA 1
ATOM 731 C C . LEU A 1 87 ? -4.631 -9.693 4.734 1.00 96.12 87 LEU A C 1
ATOM 733 O O . LEU A 1 87 ? -3.651 -9.894 5.457 1.00 96.12 87 LEU A O 1
ATOM 737 N N . ASN A 1 88 ? -5.833 -10.203 5.017 1.00 95.88 88 ASN A N 1
ATOM 738 C CA . ASN A 1 88 ? -6.157 -10.951 6.232 1.00 95.88 88 ASN A CA 1
ATOM 739 C C . ASN A 1 88 ? -5.791 -10.176 7.520 1.00 95.88 88 ASN A C 1
ATOM 741 O O . ASN A 1 88 ? -5.130 -10.694 8.424 1.00 95.88 88 ASN A O 1
ATOM 745 N N . LEU A 1 89 ? -6.144 -8.893 7.585 1.00 96.62 89 LEU A N 1
ATOM 746 C CA . LEU A 1 89 ? -5.947 -8.027 8.748 1.00 96.62 89 LEU A CA 1
ATOM 747 C C . LEU A 1 89 ? -7.240 -7.919 9.564 1.00 96.62 89 LEU A C 1
ATOM 749 O O . LEU A 1 89 ? -8.339 -7.997 9.030 1.00 96.62 89 LEU A O 1
ATOM 753 N N . LYS A 1 90 ? -7.095 -7.697 10.872 1.00 97.25 90 LYS A N 1
ATOM 754 C CA . LYS A 1 90 ? -8.199 -7.243 11.727 1.00 97.25 90 LYS A CA 1
ATOM 755 C C . LYS A 1 90 ? -8.232 -5.718 11.703 1.00 97.25 90 LYS A C 1
ATOM 757 O O . LYS A 1 90 ? -7.180 -5.113 11.945 1.00 97.25 90 LYS A O 1
ATOM 762 N N . LYS A 1 91 ? -9.394 -5.114 11.441 1.00 95.69 91 LYS A N 1
ATOM 763 C CA . LYS A 1 91 ? -9.552 -3.654 11.303 1.00 95.69 91 LYS A CA 1
ATOM 764 C C . LYS A 1 91 ? -9.034 -2.893 12.523 1.00 95.69 91 LYS A C 1
ATOM 766 O O . LYS A 1 91 ? -8.316 -1.911 12.362 1.00 95.69 91 LYS A O 1
ATOM 771 N N . GLU A 1 92 ? -9.253 -3.422 13.728 1.00 96.38 92 GLU A N 1
ATOM 772 C CA . GLU A 1 92 ? -8.865 -2.816 15.011 1.00 96.38 92 GLU A CA 1
ATOM 773 C C . GLU A 1 92 ? -7.345 -2.653 15.146 1.00 96.38 92 GLU A C 1
ATOM 775 O O . GLU A 1 92 ? -6.850 -1.847 15.934 1.00 96.38 92 GLU A O 1
ATOM 780 N N . ASN A 1 93 ? -6.584 -3.411 14.354 1.00 96.50 93 ASN A N 1
ATOM 781 C CA . ASN A 1 93 ? -5.131 -3.367 14.342 1.00 96.50 93 ASN A CA 1
ATOM 782 C C . ASN A 1 93 ? -4.553 -2.452 13.255 1.00 96.50 93 ASN A C 1
ATOM 784 O O . ASN A 1 93 ? -3.327 -2.364 13.158 1.00 96.50 93 ASN A O 1
ATOM 788 N N . THR A 1 94 ? -5.391 -1.815 12.437 1.00 98.12 94 THR A N 1
ATOM 789 C CA . THR A 1 94 ? -4.962 -0.904 11.366 1.00 98.12 94 THR A CA 1
ATOM 790 C C . THR A 1 94 ? -4.896 0.535 11.866 1.00 98.12 94 THR A C 1
ATOM 792 O O . THR A 1 94 ? -5.672 0.937 12.738 1.00 98.12 94 THR A O 1
ATOM 795 N N . ARG A 1 95 ? -3.963 1.321 11.320 1.00 97.75 95 ARG A N 1
ATOM 796 C CA . ARG A 1 95 ? -3.864 2.754 11.617 1.00 97.75 95 ARG A CA 1
ATOM 797 C C . ARG A 1 95 ? -5.108 3.512 11.150 1.00 97.75 95 ARG A C 1
ATOM 799 O O . ARG A 1 95 ? -5.700 4.204 11.969 1.00 97.75 95 ARG A O 1
ATOM 806 N N . CYS A 1 96 ? -5.555 3.293 9.911 1.00 97.44 96 CYS A N 1
ATOM 807 C CA . CYS A 1 96 ? -6.771 3.898 9.351 1.00 97.44 96 CYS A CA 1
ATOM 808 C C . CYS A 1 96 ? -7.996 3.777 10.272 1.00 97.44 96 CYS A C 1
ATOM 810 O O . CYS A 1 96 ? -8.612 4.787 10.613 1.00 97.44 96 CYS A O 1
ATOM 812 N N . TYR A 1 97 ? -8.305 2.570 10.763 1.00 97.62 97 TYR A N 1
ATOM 813 C CA . TYR A 1 97 ? -9.436 2.386 11.676 1.00 97.62 97 TYR A CA 1
ATOM 814 C C . TYR A 1 97 ? -9.278 3.201 12.965 1.00 97.62 97 TYR A C 1
ATOM 816 O O . TYR A 1 97 ? -10.207 3.885 13.387 1.00 97.62 97 TYR A O 1
ATOM 824 N N . LYS A 1 98 ? -8.092 3.164 13.587 1.00 96.44 98 LYS A N 1
ATOM 825 C CA . LYS A 1 98 ? -7.822 3.909 14.826 1.00 96.44 98 LYS A CA 1
ATOM 826 C C . LYS A 1 98 ? -7.941 5.419 14.616 1.00 96.44 98 LYS A C 1
ATOM 828 O O . LYS A 1 98 ? -8.549 6.087 15.449 1.00 96.44 98 LYS A O 1
ATOM 833 N N . SER A 1 99 ? -7.426 5.939 13.502 1.00 94.25 99 SER A N 1
ATOM 834 C CA . SER A 1 99 ? -7.543 7.355 13.137 1.00 94.25 99 SER A CA 1
ATOM 835 C C . SER A 1 99 ? -9.007 7.781 12.987 1.00 94.25 99 SER A C 1
ATOM 837 O O . SER A 1 99 ? -9.406 8.794 13.560 1.00 94.25 99 SER A O 1
ATOM 839 N N . LYS A 1 100 ? -9.836 6.970 12.313 1.00 93.62 100 LYS A N 1
ATOM 840 C CA . LYS A 1 100 ? -11.284 7.216 12.194 1.00 93.62 100 LYS A CA 1
ATOM 841 C C . LYS A 1 100 ? -11.994 7.225 13.546 1.00 93.62 100 LYS A C 1
ATOM 843 O O . LYS A 1 100 ? -12.789 8.121 13.805 1.00 93.62 100 LYS A O 1
ATOM 848 N N . GLN A 1 101 ? -11.701 6.259 14.420 1.00 93.25 101 GLN A N 1
ATOM 849 C CA . GLN A 1 101 ? -12.325 6.198 15.748 1.00 93.25 101 GLN A CA 1
ATOM 850 C C . GLN A 1 101 ? -11.987 7.429 16.596 1.00 93.25 101 GLN A C 1
ATOM 852 O O . GLN A 1 101 ? -12.879 8.016 17.202 1.00 93.25 101 GLN A O 1
ATOM 857 N N . LEU A 1 102 ? -10.722 7.863 16.589 1.00 92.12 102 LEU A N 1
ATOM 858 C CA . LEU A 1 102 ? -10.302 9.084 17.282 1.00 92.12 102 LEU A CA 1
ATOM 859 C C . LEU A 1 102 ? -10.992 10.333 16.719 1.00 92.12 102 LEU A C 1
ATOM 861 O O . LEU A 1 102 ? -11.343 11.232 17.478 1.00 92.12 102 LEU A O 1
ATOM 865 N N . HIS A 1 103 ? -11.188 10.400 15.400 1.00 89.94 103 HIS A N 1
ATOM 866 C CA . HIS A 1 103 ? -11.900 11.508 14.769 1.00 89.94 103 HIS A CA 1
ATOM 867 C C . HIS A 1 103 ? -13.371 11.560 15.200 1.00 89.94 103 HIS A C 1
ATOM 869 O O . HIS A 1 103 ? -13.837 12.611 15.630 1.00 89.94 103 HIS A O 1
ATOM 875 N N . LEU A 1 104 ? -14.073 10.424 15.167 1.00 90.69 104 LEU A N 1
ATOM 876 C CA . LEU A 1 104 ? -15.471 10.337 15.600 1.00 90.69 104 LEU A CA 1
ATOM 877 C C . LEU A 1 104 ? -15.641 10.745 17.066 1.00 90.69 104 LEU A C 1
ATOM 879 O O . LEU A 1 104 ? -16.523 11.540 17.368 1.00 90.69 104 LEU A O 1
ATOM 883 N N . GLN A 1 105 ? -14.759 10.276 17.955 1.00 91.38 105 GLN A N 1
ATOM 884 C CA . GLN A 1 105 ? -14.794 10.634 19.379 1.00 91.38 105 GLN A CA 1
ATOM 885 C C . GLN A 1 105 ? -14.722 12.149 19.608 1.00 91.38 105 GLN A C 1
ATOM 887 O O . GLN A 1 105 ? -15.441 12.660 20.460 1.00 91.38 105 GLN A O 1
ATOM 892 N N . ARG A 1 106 ? -13.896 12.861 18.826 1.00 91.38 106 ARG A N 1
ATOM 893 C CA . ARG A 1 106 ? -13.757 14.328 18.898 1.00 91.38 106 ARG A CA 1
ATOM 894 C C . ARG A 1 106 ? -14.971 15.086 18.365 1.00 91.38 106 ARG A C 1
ATOM 896 O O . ARG A 1 106 ? -15.172 16.226 18.752 1.00 91.38 106 ARG A O 1
ATOM 903 N N . LEU A 1 107 ? -15.732 14.497 17.444 1.00 88.88 107 LEU A N 1
ATOM 904 C CA . LEU A 1 107 ? -16.955 15.111 16.916 1.00 88.88 107 LEU A CA 1
ATOM 905 C C . LEU A 1 107 ? -18.149 14.927 17.859 1.00 88.88 107 LEU A C 1
ATOM 907 O O . LEU A 1 107 ? -19.108 15.689 17.790 1.00 88.88 107 LEU A O 1
ATOM 911 N N . THR A 1 108 ? -18.109 13.895 18.701 1.00 85.44 108 THR A N 1
ATOM 912 C CA . THR A 1 108 ? -19.181 13.551 19.646 1.00 85.44 108 THR A CA 1
ATOM 913 C C . THR A 1 108 ? -18.976 14.107 21.060 1.00 85.44 108 THR A C 1
ATOM 915 O O . THR A 1 108 ? -19.841 13.896 21.907 1.00 85.44 108 THR A O 1
ATOM 918 N N . SER A 1 109 ? -17.835 14.753 21.326 1.00 68.38 109 SER A N 1
ATOM 919 C CA . SER A 1 109 ? -17.468 15.397 22.599 1.00 68.38 109 SER A CA 1
ATOM 920 C C . SER A 1 109 ? -17.739 16.893 22.572 1.00 68.38 109 SER A C 1
ATOM 922 O O . SER A 1 109 ? -18.263 17.409 23.579 1.00 68.38 109 SER A O 1
#

Radius of gyration: 14.47 Å; chains: 1; bounding box: 30×33×37 Å

Secondary structure (DSSP, 8-state):
--TTTTHHHHTTS----GGGGTTS-TTT--TTTTHHHHHHHHHHH--HHHHHHHHHHTTHHHHHHHHHHHH-----HHHHHHHHHHHT--GGGSHHHHHHHHHHHHH--

Foldseek 3Di:
DQLLPCLVVCAPVAAADCVLVVVDDPVPDDCVVCVQSLLQSCLPPNDSRSVSNNLNVQVHLVRSLVCQQERHADDDPVSLVSNCVNSVHDSVSRNNSVNVVVVVVVVVD

pLDDT: mean 95.38, std 6.3, range [49.34, 98.5]

Sequence (109 aa):
MRFFGKYRFEKNRHHINPALLWEYDLETFDFQASRRIVAERVIQIGRLSDWFAAFDLYGGISGFRKMAKMEVEDLDDRNLDFMCLALNLKKENTRCYKSKQLHLQRLTS